Protein AF-A0A972B2B0-F1 (afdb_monomer_lite)

Secondary structure (DSSP, 8-state):
--------------------SS-HHHHHHHHHTTSEEEEEEETTEEEEEPGGGEEEEETTEEEETTEEESSEEEEE--

Sequence (78 aa):
MNKVILISIGAAISFGFAAINYAASGSLRAVQLGELTLVCVMKDEARVIDPKLVVDFVDGVWVFKAGSAKNCSVKPSK

Structure (mmCIF, N/CA/C/O backbone):
data_AF-A0A972B2B0-F1
#
_entry.id   AF-A0A972B2B0-F1
#
loop_
_atom_site.group_PDB
_atom_site.id
_atom_site.type_symbol
_atom_site.label_atom_id
_atom_site.label_alt_id
_atom_site.label_comp_id
_atom_site.label_asym_id
_atom_site.label_entity_id
_atom_site.label_seq_id
_atom_site.pdbx_PDB_ins_code
_atom_site.Cartn_x
_atom_site.Cartn_y
_atom_site.Cartn_z
_atom_site.occupancy
_atom_site.B_iso_or_equiv
_atom_site.auth_seq_id
_atom_site.auth_comp_id
_atom_site.auth_asym_id
_atom_site.auth_atom_id
_atom_site.pdbx_PDB_model_num
ATOM 1 N N . MET A 1 1 ? -44.133 -33.054 15.650 1.00 48.50 1 MET A N 1
ATOM 2 C CA . MET A 1 1 ? -42.724 -33.400 15.938 1.00 48.50 1 MET A CA 1
ATOM 3 C C . MET A 1 1 ? -41.994 -33.600 14.620 1.00 48.50 1 MET A C 1
ATOM 5 O O . MET A 1 1 ? -42.247 -34.602 13.970 1.00 48.50 1 MET A O 1
ATOM 9 N N . ASN A 1 2 ? -41.163 -32.642 14.197 1.00 35.69 2 ASN A N 1
ATOM 10 C CA . ASN A 1 2 ? -39.908 -32.921 13.490 1.00 35.69 2 ASN A CA 1
ATOM 11 C C . ASN A 1 2 ? -39.112 -31.631 13.219 1.00 35.69 2 ASN A C 1
ATOM 13 O O . ASN A 1 2 ? -39.563 -30.769 12.476 1.00 35.69 2 ASN A O 1
ATOM 17 N N . LYS A 1 3 ? -37.892 -31.632 13.774 1.00 42.47 3 LYS A N 1
ATOM 18 C CA . LYS A 1 3 ? -36.640 -31.037 13.274 1.00 42.47 3 LYS A CA 1
ATOM 19 C C . LYS A 1 3 ? -36.420 -29.521 13.433 1.00 42.47 3 LYS A C 1
ATOM 21 O O . LYS A 1 3 ? -36.800 -28.697 12.616 1.00 42.47 3 LYS A O 1
ATOM 26 N N . VAL A 1 4 ? -35.692 -29.236 14.513 1.00 50.09 4 VAL A N 1
ATOM 27 C CA . VAL A 1 4 ? -34.801 -28.094 14.776 1.00 50.09 4 VAL A CA 1
ATOM 28 C C . VAL A 1 4 ? -33.723 -27.970 13.683 1.00 50.09 4 VAL A C 1
ATOM 30 O O . VAL A 1 4 ? -33.328 -29.006 13.157 1.00 50.09 4 VAL A O 1
ATOM 33 N N . ILE A 1 5 ? -33.251 -26.743 13.396 1.00 51.56 5 ILE A N 1
ATOM 34 C CA . ILE A 1 5 ? -31.846 -26.276 13.183 1.00 51.56 5 ILE A CA 1
ATOM 35 C C . ILE A 1 5 ? -31.949 -24.796 12.720 1.00 51.56 5 ILE A C 1
ATOM 37 O O . ILE A 1 5 ? -32.476 -24.528 11.648 1.00 51.56 5 ILE A O 1
ATOM 41 N N . LEU A 1 6 ? -31.798 -23.786 13.589 1.00 50.53 6 LEU A N 1
ATOM 42 C CA . LEU A 1 6 ? -30.562 -23.109 14.043 1.00 50.53 6 LEU A CA 1
ATOM 43 C C . LEU A 1 6 ? -29.719 -22.437 12.929 1.00 50.53 6 LEU A C 1
ATOM 45 O O . LEU A 1 6 ? -28.996 -23.108 12.209 1.00 50.53 6 LEU A O 1
ATOM 49 N N . ILE A 1 7 ? -29.769 -21.092 12.936 1.00 51.75 7 ILE A N 1
ATOM 50 C CA . ILE A 1 7 ? -28.676 -20.105 12.752 1.00 51.75 7 ILE A CA 1
ATOM 51 C C . ILE A 1 7 ? -27.911 -20.113 11.421 1.00 51.75 7 ILE A C 1
ATOM 53 O O . ILE A 1 7 ? -27.124 -21.015 11.173 1.00 51.75 7 ILE A O 1
ATOM 57 N N . SER A 1 8 ? -27.946 -18.987 10.690 1.00 45.06 8 SER A N 1
ATOM 58 C CA . SER A 1 8 ? -26.738 -18.155 10.473 1.00 45.06 8 SER A CA 1
ATOM 59 C C . SER A 1 8 ? -27.071 -16.783 9.876 1.00 45.06 8 SER A C 1
ATOM 61 O O . SER A 1 8 ? -27.521 -16.637 8.745 1.00 45.06 8 SER A O 1
ATOM 63 N N . ILE A 1 9 ? -26.821 -15.769 10.701 1.00 53.75 9 ILE A N 1
ATOM 64 C CA . ILE A 1 9 ? -26.627 -14.365 10.349 1.00 53.75 9 ILE A CA 1
ATOM 65 C C . ILE A 1 9 ? -25.405 -14.269 9.425 1.00 53.75 9 ILE A C 1
ATOM 67 O O . ILE A 1 9 ? -24.405 -14.935 9.676 1.00 53.75 9 ILE A O 1
ATOM 71 N N . GLY A 1 10 ? -25.456 -13.383 8.429 1.00 47.38 10 GLY A N 1
ATOM 72 C CA . GLY A 1 10 ? -24.249 -12.857 7.791 1.00 47.38 10 GLY A CA 1
ATOM 73 C C . GLY A 1 10 ? -23.914 -13.461 6.432 1.00 47.38 10 GLY A C 1
ATOM 74 O O . GLY A 1 10 ? -23.010 -14.275 6.306 1.00 47.38 10 GLY A O 1
ATOM 75 N N . ALA A 1 11 ? -24.565 -12.955 5.389 1.00 47.62 11 ALA A N 1
ATOM 76 C CA . ALA A 1 11 ? -24.015 -12.991 4.038 1.00 47.62 11 ALA A CA 1
ATOM 77 C C . ALA A 1 11 ? -23.968 -11.567 3.468 1.00 47.62 11 ALA A C 1
ATOM 79 O O . ALA A 1 11 ? -24.494 -11.283 2.399 1.00 47.62 11 ALA A O 1
ATOM 80 N N . ALA A 1 12 ? -23.318 -10.656 4.197 1.00 50.59 12 ALA A N 1
ATOM 81 C CA . ALA A 1 12 ? -22.708 -9.481 3.585 1.00 50.59 12 ALA A CA 1
ATOM 82 C C . ALA A 1 12 ? -21.380 -9.931 2.957 1.00 50.59 12 ALA A C 1
ATOM 84 O O . ALA A 1 12 ? -20.299 -9.626 3.452 1.00 50.59 12 ALA A O 1
ATOM 85 N N . ILE A 1 13 ? -21.458 -10.742 1.900 1.00 53.41 13 ILE A N 1
ATOM 86 C CA . ILE A 1 13 ? -20.285 -11.047 1.085 1.00 53.41 13 ILE A CA 1
ATOM 87 C C . ILE A 1 13 ? -20.198 -9.916 0.073 1.00 53.41 13 ILE A C 1
ATOM 89 O O . ILE A 1 13 ? -20.759 -9.963 -1.020 1.00 53.41 13 ILE A O 1
ATOM 93 N N . SER A 1 14 ? -19.548 -8.849 0.526 1.00 48.62 14 SER A N 1
ATOM 94 C CA . SER A 1 14 ? -19.069 -7.743 -0.281 1.00 48.62 14 SER A CA 1
ATOM 95 C C . SER A 1 14 ? -18.395 -8.311 -1.523 1.00 48.62 14 SER A C 1
ATOM 97 O O . SER A 1 14 ? -17.371 -8.990 -1.433 1.00 48.62 14 SER A O 1
ATOM 99 N N . PHE A 1 15 ? -19.005 -8.054 -2.677 1.00 47.97 15 PHE A N 1
ATOM 100 C CA . PHE A 1 15 ? -18.424 -8.314 -3.981 1.00 47.97 15 PHE A CA 1
ATOM 101 C C . PHE A 1 15 ? -17.090 -7.569 -4.052 1.00 47.97 15 PHE A C 1
ATOM 103 O O . PHE A 1 15 ? -17.040 -6.358 -4.262 1.00 47.97 15 PHE A O 1
ATOM 110 N N . GLY A 1 16 ? -16.005 -8.307 -3.816 1.00 43.31 16 GLY A N 1
ATOM 111 C CA . GLY A 1 16 ? -14.653 -7.873 -4.109 1.00 43.31 16 GLY A CA 1
ATOM 112 C C . GLY A 1 16 ? -14.561 -7.693 -5.611 1.00 43.31 16 GLY A C 1
ATOM 113 O O . GLY A 1 16 ? -14.382 -8.662 -6.347 1.00 43.31 16 GLY A O 1
ATOM 114 N N . PHE A 1 17 ? -14.749 -6.458 -6.068 1.00 52.62 17 PHE A N 1
ATOM 115 C CA . PHE A 1 17 ? -14.499 -6.110 -7.451 1.00 52.62 17 PHE A CA 1
ATOM 116 C C . PHE A 1 17 ? -13.014 -6.310 -7.725 1.00 52.62 17 PHE A C 1
ATOM 118 O O . PHE A 1 17 ? -12.149 -5.542 -7.307 1.00 52.62 17 PHE A O 1
ATOM 125 N N . ALA A 1 18 ? -12.765 -7.414 -8.419 1.00 46.91 18 ALA A N 1
ATOM 126 C CA . ALA A 1 18 ? -11.539 -7.753 -9.092 1.00 46.91 18 ALA A CA 1
ATOM 127 C C . ALA A 1 18 ? -11.202 -6.664 -10.119 1.00 46.91 18 ALA A C 1
ATOM 129 O O . ALA A 1 18 ? -11.651 -6.681 -11.258 1.00 46.91 18 ALA A O 1
ATOM 130 N N . ALA A 1 19 ? -10.395 -5.708 -9.697 1.00 48.00 19 ALA A N 1
ATOM 131 C CA . ALA A 1 19 ? -9.516 -4.921 -10.542 1.00 48.00 19 ALA A CA 1
ATOM 132 C C . ALA A 1 19 ? -8.370 -4.564 -9.598 1.00 48.00 19 ALA A C 1
ATOM 134 O O . ALA A 1 19 ? -8.584 -3.886 -8.605 1.00 48.00 19 ALA A O 1
ATOM 135 N N . ILE A 1 20 ? -7.175 -5.126 -9.730 1.00 51.28 20 ILE A N 1
ATOM 136 C CA . ILE A 1 20 ? -6.104 -4.542 -10.537 1.00 51.28 20 ILE A CA 1
ATOM 137 C C . ILE A 1 20 ? -4.997 -5.610 -10.560 1.00 51.28 20 ILE A C 1
ATOM 139 O O . ILE A 1 20 ? -4.261 -5.756 -9.591 1.00 51.28 20 ILE A O 1
ATOM 143 N N . ASN A 1 21 ? -4.889 -6.385 -11.640 1.00 46.72 21 ASN A N 1
ATOM 144 C CA . ASN A 1 21 ? -3.800 -7.358 -11.830 1.00 46.72 21 ASN A CA 1
ATOM 145 C C . ASN A 1 21 ? -2.755 -6.896 -12.864 1.00 46.72 21 ASN A C 1
ATOM 147 O O . ASN A 1 21 ? -1.951 -7.695 -13.319 1.00 46.72 21 ASN A O 1
ATOM 151 N N . TYR A 1 22 ? -2.728 -5.610 -13.239 1.00 42.53 22 TYR A N 1
ATOM 152 C CA . TYR A 1 22 ? -1.874 -5.137 -14.344 1.00 42.53 22 TYR A CA 1
ATOM 153 C C . TYR A 1 22 ? -1.120 -3.817 -14.083 1.00 42.53 22 TYR A C 1
ATOM 155 O O . TYR A 1 22 ? -0.814 -3.084 -15.017 1.00 42.53 22 TYR A O 1
ATOM 163 N N . ALA A 1 23 ? -0.775 -3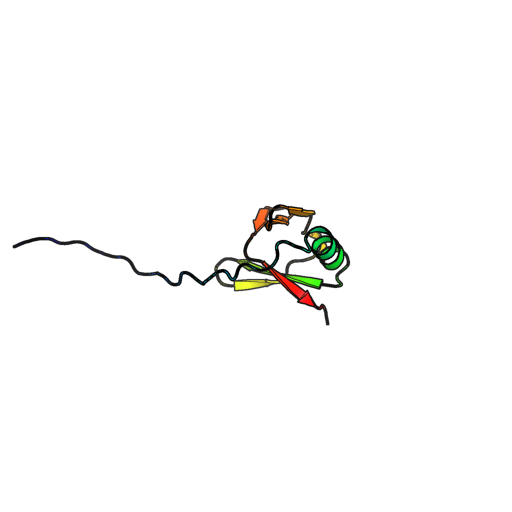.513 -12.824 1.00 45.47 23 ALA A N 1
ATOM 164 C CA . ALA A 1 23 ? 0.084 -2.360 -12.487 1.00 45.47 23 ALA A CA 1
ATOM 165 C C . ALA A 1 23 ? 1.014 -2.584 -11.270 1.00 45.47 23 ALA A C 1
ATOM 167 O O . ALA A 1 23 ? 1.483 -1.625 -10.657 1.00 45.47 23 ALA A O 1
ATOM 168 N N . ALA A 1 24 ? 1.279 -3.846 -10.906 1.00 54.75 24 ALA A N 1
ATOM 169 C CA . ALA A 1 24 ? 1.816 -4.233 -9.597 1.00 54.75 24 ALA A CA 1
ATOM 170 C C . ALA A 1 24 ? 3.136 -3.546 -9.186 1.00 54.75 24 ALA A C 1
ATOM 172 O O . ALA A 1 24 ? 3.285 -3.146 -8.034 1.00 54.75 24 ALA A O 1
ATOM 173 N N . SER A 1 25 ? 4.071 -3.321 -10.111 1.00 60.44 25 SER A N 1
ATOM 174 C CA . SER A 1 25 ? 5.354 -2.685 -9.778 1.00 60.44 25 SER A CA 1
ATOM 175 C C . SER A 1 25 ? 5.276 -1.157 -9.659 1.00 60.44 25 SER A C 1
ATOM 177 O O . SER A 1 25 ? 5.952 -0.567 -8.816 1.00 60.44 25 SER A O 1
ATOM 179 N N . GLY A 1 26 ? 4.434 -0.498 -10.464 1.00 77.69 26 GLY A N 1
ATOM 180 C CA . GLY A 1 26 ? 4.277 0.960 -10.433 1.00 77.69 26 GLY A CA 1
ATOM 181 C C . GLY A 1 26 ? 3.559 1.441 -9.173 1.00 77.69 26 GLY A C 1
ATOM 182 O O . GLY A 1 26 ? 3.960 2.430 -8.562 1.00 77.69 26 GLY A O 1
ATOM 183 N N . SER A 1 27 ? 2.535 0.700 -8.741 1.00 83.94 27 SER A N 1
ATOM 184 C CA . SER A 1 27 ? 1.733 1.050 -7.568 1.00 83.94 27 SER A CA 1
ATOM 185 C C . SER A 1 27 ? 2.525 0.975 -6.261 1.00 83.94 27 SER A C 1
ATOM 187 O O . SER A 1 27 ? 2.379 1.866 -5.429 1.00 83.94 27 SER A O 1
ATOM 189 N N . LEU A 1 28 ? 3.382 -0.040 -6.081 1.00 90.38 28 LEU A N 1
ATOM 190 C CA . LEU A 1 28 ? 4.213 -0.172 -4.877 1.00 90.38 28 LEU A CA 1
ATOM 191 C C . LEU A 1 28 ? 5.147 1.028 -4.714 1.00 90.38 28 LEU A C 1
ATOM 193 O O . LEU A 1 28 ? 5.169 1.659 -3.657 1.00 90.38 28 LEU A O 1
ATOM 197 N N . ARG A 1 29 ? 5.878 1.374 -5.780 1.00 90.12 29 ARG A N 1
ATOM 198 C CA . ARG A 1 29 ? 6.809 2.504 -5.763 1.00 90.12 29 ARG A CA 1
ATOM 199 C C . ARG A 1 29 ? 6.082 3.824 -5.516 1.00 90.12 29 ARG A C 1
ATOM 201 O O . ARG A 1 29 ? 6.530 4.600 -4.681 1.00 90.12 29 ARG A O 1
ATOM 208 N N . ALA A 1 30 ? 4.961 4.066 -6.193 1.00 90.88 30 ALA A N 1
ATOM 209 C CA . ALA A 1 30 ? 4.186 5.292 -6.015 1.00 90.88 30 ALA A CA 1
ATOM 210 C C . ALA A 1 30 ? 3.623 5.425 -4.585 1.00 90.88 30 ALA A C 1
ATOM 212 O O . ALA A 1 30 ? 3.622 6.517 -4.021 1.00 90.88 30 ALA A O 1
ATOM 213 N N . VAL A 1 31 ? 3.215 4.315 -3.955 1.00 91.44 31 VAL A N 1
ATOM 214 C CA . VAL A 1 31 ? 2.835 4.305 -2.532 1.00 91.44 31 VAL A CA 1
ATOM 215 C C . VAL A 1 31 ? 4.037 4.620 -1.643 1.00 91.44 31 VAL A C 1
ATOM 217 O O . VAL A 1 31 ? 3.941 5.496 -0.791 1.00 91.44 31 VAL A O 1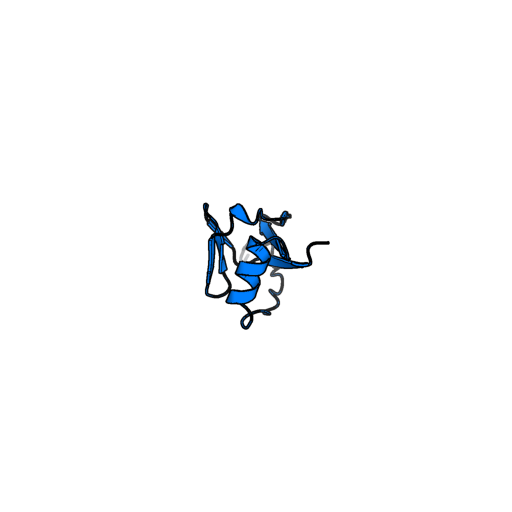
ATOM 220 N N . GLN A 1 32 ? 5.183 3.964 -1.852 1.00 90.00 32 GLN A N 1
ATOM 221 C CA . GLN A 1 32 ? 6.398 4.178 -1.051 1.00 90.00 32 GLN A CA 1
ATOM 222 C C . GLN A 1 32 ? 6.963 5.602 -1.170 1.00 90.00 32 GLN A C 1
ATOM 224 O O . GLN A 1 32 ? 7.504 6.126 -0.198 1.00 90.00 32 GLN A O 1
ATOM 229 N N . LEU A 1 33 ? 6.814 6.236 -2.337 1.00 90.88 33 LEU A N 1
ATOM 230 C CA . LEU A 1 33 ? 7.185 7.634 -2.576 1.00 90.88 33 LEU A CA 1
ATOM 231 C C . LEU A 1 33 ? 6.149 8.639 -2.043 1.00 90.88 33 LEU A C 1
ATOM 233 O O . LEU A 1 33 ? 6.424 9.835 -2.020 1.00 90.88 33 LEU A O 1
ATOM 237 N N . GLY A 1 34 ? 4.978 8.173 -1.597 1.00 88.31 34 GLY A N 1
ATOM 238 C CA . GLY A 1 34 ? 3.894 9.016 -1.088 1.00 88.31 34 GLY A CA 1
ATOM 239 C C . GLY A 1 34 ? 3.021 9.663 -2.170 1.00 88.31 34 GLY A C 1
ATOM 240 O O . GLY A 1 34 ? 2.111 10.420 -1.839 1.00 88.31 34 GLY A O 1
ATOM 241 N N . GLU A 1 35 ? 3.243 9.349 -3.447 1.00 89.94 35 GLU A N 1
ATOM 242 C CA . GLU A 1 35 ? 2.433 9.823 -4.582 1.00 89.94 35 GLU A CA 1
ATOM 243 C C . GLU A 1 35 ? 1.015 9.231 -4.552 1.00 89.94 35 GLU A C 1
ATOM 245 O O . GLU A 1 35 ? 0.039 9.875 -4.945 1.00 89.94 35 GLU A O 1
ATOM 250 N N . LEU A 1 36 ? 0.899 7.998 -4.051 1.00 91.12 36 LEU A N 1
ATOM 251 C CA . LEU A 1 36 ? -0.367 7.324 -3.798 1.00 91.12 36 LEU A CA 1
ATOM 252 C C . LEU A 1 36 ? -0.525 7.005 -2.313 1.00 91.12 36 LEU A C 1
ATOM 254 O O . LEU A 1 36 ? 0.407 6.598 -1.625 1.00 91.12 36 LEU A O 1
ATOM 258 N N . THR A 1 37 ? -1.757 7.115 -1.837 1.00 91.38 37 THR A N 1
ATOM 259 C CA . THR A 1 37 ? -2.163 6.700 -0.500 1.00 91.38 37 THR A CA 1
ATOM 260 C C . THR A 1 37 ? -2.738 5.288 -0.557 1.00 91.38 37 THR A C 1
ATOM 262 O O . THR A 1 37 ? -3.714 5.038 -1.269 1.00 91.38 37 THR A O 1
ATOM 265 N N . LEU A 1 38 ? -2.166 4.364 0.216 1.00 92.62 38 LEU A N 1
ATOM 266 C CA . LEU A 1 38 ? -2.699 3.013 0.379 1.00 92.62 38 LEU A CA 1
ATOM 267 C C . LEU A 1 38 ? -3.726 2.988 1.515 1.00 92.62 38 LEU A C 1
ATOM 269 O O . LEU A 1 38 ? -3.435 3.396 2.637 1.00 92.62 38 LEU A O 1
ATOM 273 N N . VAL A 1 39 ? -4.927 2.488 1.234 1.00 92.19 39 VAL A N 1
ATOM 274 C CA . VAL A 1 39 ? -6.019 2.364 2.205 1.00 92.19 39 VAL A CA 1
ATOM 275 C C . VAL A 1 39 ? -6.467 0.915 2.271 1.00 92.19 39 VAL A C 1
ATOM 277 O O . VAL A 1 39 ? -6.944 0.380 1.273 1.00 92.19 39 VAL A O 1
ATOM 280 N N . CYS A 1 40 ? -6.354 0.293 3.440 1.00 90.62 40 CYS A N 1
ATOM 281 C CA . CYS A 1 40 ? -6.764 -1.091 3.665 1.00 90.62 40 CYS A CA 1
ATOM 282 C C . CYS A 1 40 ? -7.961 -1.166 4.607 1.00 90.62 40 CYS A C 1
ATOM 284 O O . CYS A 1 40 ? -8.046 -0.407 5.570 1.00 90.62 40 CYS A O 1
ATOM 286 N N . VAL A 1 41 ? -8.872 -2.104 4.357 1.00 87.62 41 VAL A N 1
ATOM 287 C CA . VAL A 1 41 ? -9.990 -2.382 5.263 1.00 87.62 41 VAL A CA 1
ATOM 288 C C . VAL A 1 41 ? -9.541 -3.408 6.302 1.00 87.62 41 VAL A C 1
ATOM 290 O O . VAL A 1 41 ? -9.197 -4.540 5.964 1.00 87.62 41 VAL A O 1
ATOM 293 N N . MET A 1 42 ? -9.533 -3.005 7.570 1.00 82.69 42 MET A N 1
ATOM 294 C CA . MET A 1 42 ? -9.149 -3.820 8.722 1.00 82.69 42 MET A CA 1
ATOM 295 C C . MET A 1 42 ? -10.303 -3.851 9.721 1.00 82.69 42 MET A C 1
ATOM 297 O O . MET A 1 42 ? -10.674 -2.801 10.234 1.00 82.69 42 MET A O 1
ATOM 301 N N . LYS A 1 43 ? -10.839 -5.042 10.031 1.00 81.81 43 LYS A N 1
ATOM 302 C CA . LYS A 1 43 ? -11.977 -5.209 10.963 1.00 81.81 43 LYS A CA 1
ATOM 303 C C . LYS A 1 43 ? -13.112 -4.212 10.666 1.00 81.81 43 LYS A C 1
ATOM 305 O O . LYS A 1 43 ? -13.540 -3.477 11.545 1.00 81.81 43 LYS A O 1
ATOM 310 N N . ASP A 1 44 ? -13.506 -4.155 9.394 1.00 79.50 44 ASP A N 1
ATOM 311 C CA . ASP A 1 44 ? -14.570 -3.294 8.854 1.00 79.50 44 ASP A CA 1
ATOM 312 C C . ASP A 1 44 ? -14.293 -1.779 8.837 1.00 79.50 44 ASP A C 1
ATOM 314 O O . ASP A 1 44 ? -15.116 -1.005 8.354 1.00 79.50 44 ASP A O 1
ATOM 318 N N . GLU A 1 45 ? -13.101 -1.338 9.247 1.00 84.25 45 GLU A N 1
ATOM 319 C CA . GLU A 1 45 ? -12.676 0.060 9.147 1.00 84.25 45 GLU A CA 1
ATOM 320 C C . GLU A 1 45 ? -11.644 0.258 8.034 1.00 84.25 45 GLU A C 1
ATOM 322 O O . GLU A 1 45 ? -10.631 -0.441 7.964 1.00 84.25 45 GLU A O 1
ATOM 327 N N . ALA A 1 46 ? -11.851 1.263 7.182 1.00 89.00 46 ALA A N 1
ATOM 328 C CA . ALA A 1 46 ? -10.843 1.686 6.216 1.00 89.00 46 ALA A CA 1
ATOM 329 C C . ALA A 1 46 ? -9.754 2.513 6.915 1.00 89.00 46 ALA A C 1
ATOM 331 O O . ALA A 1 46 ? -10.030 3.569 7.484 1.00 89.00 46 ALA A O 1
ATOM 332 N N . ARG A 1 47 ? -8.504 2.053 6.843 1.00 89.31 47 ARG A N 1
ATOM 333 C CA . ARG A 1 47 ? -7.340 2.710 7.444 1.00 89.31 47 ARG A CA 1
ATOM 334 C C . ARG A 1 47 ? -6.315 3.073 6.385 1.00 89.31 47 ARG A C 1
ATOM 336 O O . ARG A 1 47 ? -5.983 2.258 5.526 1.00 89.31 47 ARG A O 1
ATOM 343 N N . VAL A 1 48 ? -5.808 4.298 6.472 1.00 92.69 48 VAL A N 1
ATOM 344 C CA . VAL A 1 48 ? -4.658 4.743 5.682 1.00 92.69 48 VAL A CA 1
ATOM 345 C C . VAL A 1 48 ? -3.405 4.074 6.235 1.00 92.69 48 VAL A C 1
ATOM 347 O O . VAL A 1 48 ? -3.175 4.088 7.445 1.00 92.69 48 VAL A O 1
ATOM 350 N N . ILE A 1 49 ? -2.615 3.474 5.354 1.00 92.88 49 ILE A N 1
ATOM 351 C CA . ILE A 1 49 ? -1.377 2.787 5.707 1.00 92.88 49 ILE A CA 1
ATOM 352 C C . ILE A 1 49 ? -0.203 3.729 5.482 1.00 92.88 49 ILE A C 1
ATOM 354 O O . ILE A 1 49 ? -0.084 4.336 4.420 1.00 92.88 49 ILE A O 1
ATOM 358 N N . ASP A 1 50 ? 0.676 3.823 6.480 1.00 93.06 50 ASP A N 1
ATOM 359 C CA . ASP A 1 50 ? 1.944 4.535 6.344 1.00 93.06 50 ASP A CA 1
ATOM 360 C C . ASP A 1 50 ? 2.808 3.843 5.268 1.00 93.06 50 ASP A C 1
A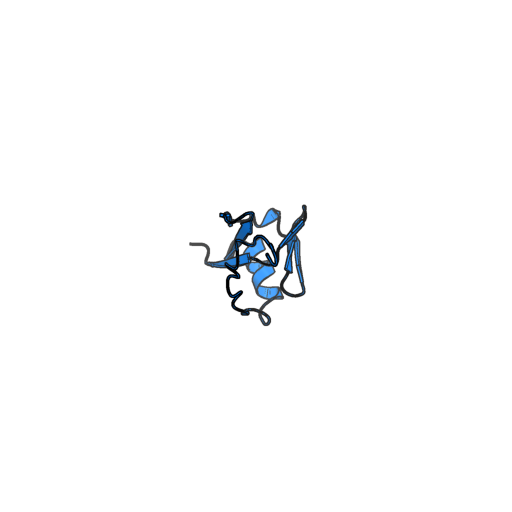TOM 362 O O . ASP A 1 50 ? 3.120 2.652 5.417 1.00 93.06 50 ASP A O 1
ATOM 366 N N . PRO A 1 51 ? 3.233 4.563 4.211 1.00 92.62 51 PRO A 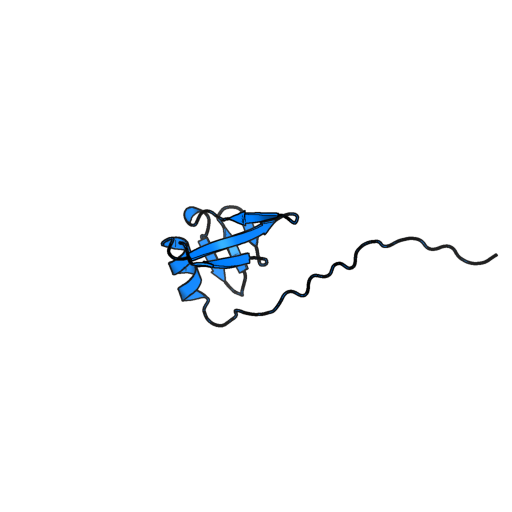N 1
ATOM 367 C CA . PRO A 1 51 ? 4.127 4.047 3.177 1.00 92.62 51 PRO A CA 1
ATOM 368 C C . PRO A 1 51 ? 5.359 3.304 3.704 1.00 92.62 51 PRO A C 1
ATOM 370 O O . PRO A 1 51 ? 5.774 2.305 3.123 1.00 92.62 51 PRO A O 1
ATOM 373 N N . LYS A 1 52 ? 5.927 3.736 4.839 1.00 93.06 52 LYS A N 1
ATOM 374 C CA . LYS A 1 52 ? 7.133 3.138 5.445 1.00 93.06 52 LYS A CA 1
ATOM 375 C C . LYS A 1 52 ? 6.910 1.736 6.008 1.00 93.06 52 LYS A C 1
ATOM 377 O O . LYS A 1 52 ? 7.876 1.047 6.364 1.00 93.06 52 LYS A O 1
ATOM 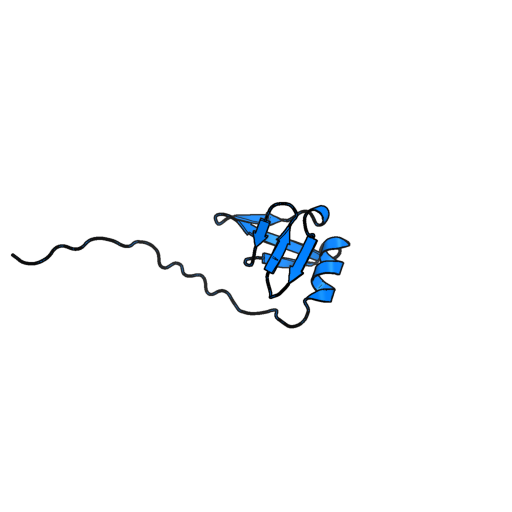382 N N . LEU A 1 53 ? 5.651 1.337 6.166 1.00 93.62 53 LEU A N 1
ATOM 383 C CA . LEU A 1 53 ? 5.271 0.001 6.605 1.00 93.62 53 LEU A CA 1
ATOM 384 C C . LEU A 1 53 ? 5.115 -0.963 5.430 1.00 93.62 53 LEU A C 1
ATOM 386 O O . LEU A 1 53 ? 5.145 -2.167 5.675 1.00 93.62 53 LEU A O 1
ATOM 390 N N . VAL A 1 54 ? 4.977 -0.459 4.199 1.00 93.69 54 VAL A N 1
ATOM 391 C CA . VAL A 1 54 ? 4.783 -1.253 2.980 1.00 93.69 54 VAL A CA 1
ATOM 392 C C . VAL A 1 54 ? 6.126 -1.752 2.459 1.00 93.69 54 VAL A C 1
ATOM 394 O O . VAL A 1 54 ? 7.018 -0.971 2.128 1.00 93.69 54 VAL A O 1
ATOM 397 N N . VAL A 1 55 ? 6.264 -3.072 2.395 1.00 93.94 55 VAL A N 1
ATOM 398 C CA . VAL A 1 55 ? 7.503 -3.753 2.006 1.00 93.94 55 VAL A CA 1
ATOM 399 C C . VAL A 1 55 ? 7.424 -4.232 0.564 1.00 93.94 55 VAL A C 1
ATOM 401 O O . VAL A 1 55 ? 8.381 -4.039 -0.179 1.00 93.94 55 VAL A O 1
ATOM 404 N N . ASP A 1 56 ? 6.295 -4.821 0.169 1.00 93.00 56 ASP A N 1
ATOM 405 C CA . ASP A 1 56 ? 6.145 -5.445 -1.146 1.00 93.00 56 ASP A CA 1
ATOM 406 C C . ASP A 1 56 ? 4.680 -5.459 -1.618 1.00 93.00 56 ASP A C 1
ATOM 408 O O . ASP A 1 56 ? 3.750 -5.250 -0.829 1.00 93.00 56 ASP A O 1
ATOM 412 N N . PHE A 1 57 ? 4.478 -5.724 -2.906 1.00 90.75 57 PHE A N 1
ATOM 413 C CA . PHE A 1 57 ? 3.184 -6.016 -3.509 1.00 90.75 57 PHE A CA 1
ATOM 414 C C . PHE A 1 57 ? 3.328 -7.167 -4.508 1.00 90.75 57 PHE A C 1
ATOM 416 O O . PHE A 1 57 ? 3.795 -6.986 -5.632 1.00 90.75 57 PHE A O 1
ATOM 423 N N . VAL A 1 58 ? 2.895 -8.355 -4.091 1.00 87.56 58 VAL A N 1
ATOM 424 C CA . VAL A 1 58 ? 3.050 -9.603 -4.847 1.00 87.56 58 VAL A CA 1
ATOM 425 C C . VAL A 1 58 ? 1.720 -10.338 -4.910 1.00 87.56 58 VAL A C 1
ATOM 427 O O . VAL A 1 58 ? 0.991 -10.391 -3.922 1.00 87.56 58 VAL A O 1
ATOM 430 N N . ASP A 1 59 ? 1.367 -10.863 -6.084 1.00 87.31 59 ASP A N 1
ATOM 431 C CA . ASP A 1 59 ? 0.144 -11.650 -6.313 1.00 87.31 59 ASP A CA 1
ATOM 432 C C . ASP A 1 59 ? -1.149 -10.984 -5.797 1.00 87.31 59 ASP A C 1
ATOM 434 O O . ASP A 1 59 ? -2.041 -11.628 -5.235 1.00 87.31 59 ASP A O 1
ATOM 438 N N . GLY A 1 60 ? -1.248 -9.658 -5.954 1.00 84.38 60 GLY A N 1
ATOM 439 C CA . GLY A 1 60 ? -2.397 -8.876 -5.488 1.00 84.38 60 GLY A CA 1
ATOM 440 C C . GLY A 1 60 ? -2.453 -8.679 -3.968 1.00 84.38 60 GLY A C 1
ATOM 441 O O . GLY A 1 60 ? -3.490 -8.279 -3.436 1.00 84.38 60 GLY A O 1
ATOM 442 N N . VAL A 1 61 ? -1.365 -8.972 -3.254 1.00 89.38 61 VAL A N 1
ATOM 443 C CA . VAL A 1 61 ? -1.257 -8.875 -1.796 1.00 89.38 61 VAL A CA 1
ATOM 444 C C . VAL A 1 61 ? -0.262 -7.791 -1.419 1.00 89.38 61 VAL A C 1
ATOM 446 O O . VAL A 1 61 ? 0.895 -7.826 -1.826 1.00 89.38 61 VAL A O 1
ATOM 449 N N . TRP A 1 62 ? -0.698 -6.851 -0.586 1.00 92.12 62 TRP A N 1
ATOM 450 C CA . TRP A 1 62 ? 0.186 -5.871 0.031 1.00 92.12 62 TRP A CA 1
ATOM 451 C C . TRP A 1 62 ? 0.877 -6.495 1.234 1.00 92.12 62 TRP A C 1
ATOM 453 O O . TRP A 1 62 ? 0.216 -7.000 2.145 1.00 92.12 62 TRP A O 1
ATOM 463 N N . VAL A 1 63 ? 2.204 -6.462 1.232 1.00 93.44 63 VAL A N 1
ATOM 464 C CA . VAL A 1 63 ? 3.044 -6.987 2.306 1.00 93.44 63 VAL A CA 1
ATOM 465 C C . VAL A 1 63 ? 3.548 -5.824 3.143 1.00 93.44 63 VAL A C 1
ATOM 467 O O . VAL A 1 63 ? 4.070 -4.834 2.628 1.00 93.44 63 VAL A O 1
ATOM 470 N N . PHE A 1 64 ? 3.414 -5.960 4.455 1.00 94.06 64 PHE A N 1
ATOM 471 C CA . PHE A 1 64 ? 3.849 -4.986 5.441 1.00 94.06 64 PHE A CA 1
ATOM 472 C C . PHE A 1 64 ? 4.886 -5.598 6.379 1.00 94.06 64 PHE A C 1
ATOM 474 O O . PHE A 1 64 ? 4.981 -6.816 6.518 1.00 94.06 64 PHE A O 1
ATOM 481 N N . LYS A 1 65 ? 5.599 -4.753 7.129 1.00 92.75 65 LYS A N 1
ATOM 482 C CA . LYS A 1 65 ? 6.548 -5.215 8.162 1.00 92.75 65 LYS A CA 1
ATOM 483 C C . LYS A 1 65 ? 5.924 -6.152 9.208 1.00 92.75 65 LYS A C 1
ATOM 485 O O . LYS A 1 65 ? 6.637 -6.956 9.794 1.00 92.75 65 LYS A O 1
ATOM 490 N N . ALA A 1 66 ? 4.618 -6.032 9.453 1.00 89.62 66 ALA A N 1
ATOM 491 C CA . ALA A 1 66 ? 3.894 -6.769 10.491 1.00 89.62 66 ALA A CA 1
ATOM 492 C C . ALA A 1 66 ? 2.697 -7.582 9.957 1.00 89.62 66 ALA A C 1
ATOM 494 O O . ALA A 1 66 ? 1.761 -7.857 10.705 1.00 89.62 66 ALA A O 1
ATOM 495 N N . GLY A 1 67 ? 2.680 -7.947 8.670 1.00 90.88 67 GLY A N 1
ATOM 496 C CA . GLY A 1 67 ? 1.604 -8.769 8.112 1.00 90.88 67 GLY A CA 1
ATOM 497 C C . GLY A 1 67 ? 1.370 -8.538 6.627 1.00 90.88 67 GLY A C 1
ATOM 498 O O . GLY A 1 67 ? 2.218 -7.999 5.928 1.00 90.88 67 GLY A O 1
ATOM 499 N N . SER A 1 68 ? 0.201 -8.941 6.138 1.00 92.62 68 SER A N 1
ATOM 500 C CA . SER A 1 68 ? -0.201 -8.708 4.752 1.00 92.62 68 SER A CA 1
ATOM 501 C C . SER A 1 68 ? -1.707 -8.481 4.638 1.00 92.62 68 SER A C 1
ATOM 503 O O . SER A 1 68 ? -2.471 -8.871 5.524 1.00 92.62 68 SER A O 1
ATOM 505 N N . ALA A 1 69 ? -2.143 -7.829 3.561 1.00 90.12 69 ALA A N 1
ATOM 506 C CA . ALA A 1 69 ? -3.556 -7.622 3.271 1.00 90.12 69 ALA A CA 1
ATOM 507 C C . ALA A 1 69 ? -3.841 -7.650 1.766 1.00 90.12 69 ALA A C 1
ATOM 509 O O . ALA A 1 69 ? -3.098 -7.101 0.957 1.00 90.12 69 ALA A O 1
ATOM 510 N N . LYS A 1 70 ? -4.973 -8.259 1.401 1.00 89.12 70 LYS A N 1
ATOM 511 C CA . LYS A 1 70 ? -5.523 -8.229 0.034 1.00 89.12 70 LYS A CA 1
ATOM 512 C C . LYS A 1 70 ? -6.602 -7.162 -0.141 1.00 89.12 70 LYS A C 1
ATOM 514 O O . LYS A 1 70 ? -6.866 -6.721 -1.250 1.00 89.12 70 LYS A O 1
ATOM 519 N N . ASN A 1 71 ? -7.235 -6.748 0.957 1.00 89.12 71 ASN A N 1
ATOM 520 C CA . ASN A 1 71 ? -8.350 -5.808 0.930 1.00 89.12 71 ASN A CA 1
ATOM 521 C C . ASN A 1 71 ? -7.852 -4.364 1.054 1.00 89.12 71 ASN A C 1
ATOM 523 O O . ASN A 1 71 ? -8.073 -3.699 2.068 1.00 89.12 71 ASN A O 1
ATOM 527 N N . CYS A 1 72 ? -7.109 -3.917 0.043 1.00 89.12 72 CYS A N 1
ATOM 528 C CA . CYS A 1 72 ? -6.555 -2.572 -0.014 1.00 89.12 72 CYS A CA 1
ATOM 529 C C . CYS A 1 72 ? -6.842 -1.908 -1.357 1.00 89.12 72 CYS A C 1
ATOM 531 O O . CYS A 1 72 ? -6.974 -2.564 -2.386 1.00 89.12 72 CYS A O 1
ATOM 533 N N . SER A 1 73 ? -6.893 -0.584 -1.339 1.00 89.94 73 SER A N 1
ATOM 534 C CA . SER A 1 73 ? -7.087 0.270 -2.503 1.00 89.94 73 SER A CA 1
ATOM 535 C C . SER A 1 73 ? -6.055 1.388 -2.487 1.00 89.94 73 SER A C 1
ATOM 537 O O . SER A 1 73 ? -5.669 1.867 -1.420 1.00 89.94 73 SER A O 1
ATOM 539 N N . VAL A 1 74 ? -5.605 1.804 -3.666 1.00 90.62 74 VAL A N 1
ATOM 540 C CA . VAL A 1 74 ? -4.723 2.963 -3.825 1.00 90.62 74 VAL A CA 1
ATOM 541 C C . VAL A 1 74 ? -5.546 4.171 -4.251 1.00 90.62 74 VAL A C 1
ATOM 543 O O . VAL A 1 74 ? -6.455 4.055 -5.074 1.00 90.62 74 VAL A O 1
ATOM 546 N N . LYS A 1 75 ? -5.248 5.333 -3.674 1.00 87.00 75 LYS A N 1
ATOM 547 C CA . LYS A 1 75 ? -5.885 6.612 -4.002 1.00 87.00 75 LYS A CA 1
ATOM 548 C C . LYS A 1 75 ? -4.815 7.659 -4.312 1.00 87.00 75 LYS A C 1
ATOM 550 O O . LYS A 1 75 ? -3.740 7.578 -3.724 1.00 87.00 75 LYS A O 1
ATOM 555 N N . PRO A 1 76 ? -5.081 8.644 -5.184 1.00 82.69 76 P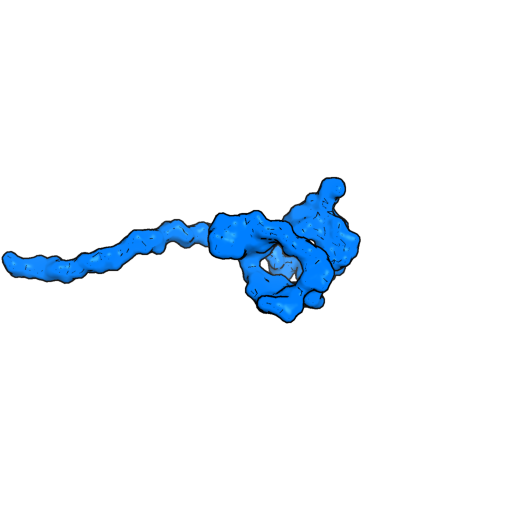RO A N 1
ATOM 556 C CA . PRO A 1 76 ? -4.182 9.782 -5.358 1.00 82.69 76 PRO A CA 1
ATOM 557 C C . PRO A 1 76 ? -3.952 10.501 -4.025 1.00 82.69 76 PRO A C 1
ATOM 559 O O . PRO A 1 76 ? -4.922 10.788 -3.314 1.00 82.69 76 PRO A O 1
ATOM 562 N N . SER A 1 77 ? -2.694 10.781 -3.687 1.00 75.75 77 SER A N 1
ATOM 563 C CA . SER A 1 77 ? -2.376 11.719 -2.609 1.00 75.75 77 SER A CA 1
ATOM 564 C C . SER A 1 77 ? -2.722 13.132 -3.098 1.00 75.75 77 SER A C 1
ATOM 566 O O . SER A 1 77 ? -2.363 13.497 -4.216 1.00 75.75 77 SER A O 1
ATOM 568 N N . LYS A 1 78 ? -3.512 13.879 -2.319 1.00 60.19 78 LYS A N 1
ATOM 569 C CA . LYS A 1 78 ? -3.890 15.267 -2.638 1.00 60.19 78 LYS A CA 1
ATOM 570 C C . LYS A 1 78 ? -2.698 16.211 -2.583 1.00 60.19 78 LYS A C 1
ATOM 572 O O . LYS A 1 78 ? -1.862 16.014 -1.675 1.00 60.19 78 LYS A O 1
#

Radius of gyration: 17.42 Å; chains: 1; bounding box: 50×49×30 Å

Foldseek 3Di:
DDDDDDDDDDDPPPPPPDDDPDCFPVQLVCLLVVQKWKWAQDPNDIDTDRNQQFDGGPPCWTDGPVGIDNRMDIDGDD

pLDDT: mean 75.9, std 19.47, range [35.69, 94.06]